Protein AF-A0A1F7IUE9-F1 (afdb_monomer)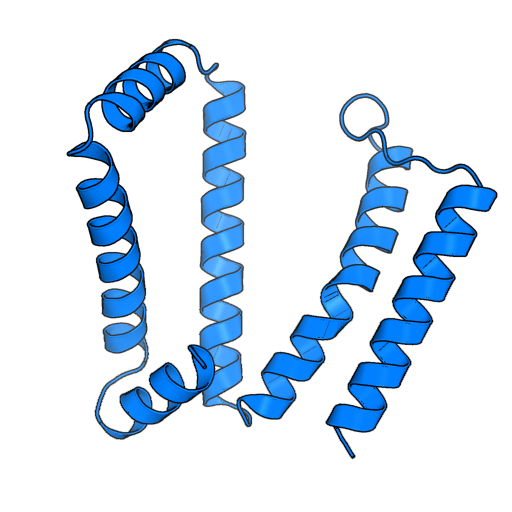

Mean predicted aligned error: 7.18 Å

Radius of gyration: 19.28 Å; Cα contacts (8 Å, |Δi|>4): 52; chains: 1; bounding box: 49×39×49 Å

Solvent-accessible surface area (backbone atoms only — not comparable to full-atom values): 7782 Å² total; per-residue (Å²): 109,69,60,54,54,52,53,62,48,50,77,83,46,58,67,70,57,56,53,45,51,52,55,49,49,54,49,50,53,56,54,57,49,48,73,41,67,71,50,35,54,52,50,56,52,47,67,75,67,58,49,73,68,55,51,51,54,51,51,52,50,50,52,54,50,50,52,52,51,52,52,52,58,51,45,40,74,78,43,55,50,67,61,51,51,50,59,57,67,52,48,64,57,56,49,51,56,48,40,53,50,44,23,70,78,37,52,90,83,35,80,59,73,78,49,67,71,56,44,50,52,53,51,53,53,49,52,53,48,52,52,53,44,53,62,72,71,106

Organism: NCBI:txid1802061

Sequence (138 aa):
MIGVLFKVSLTEENFWIILSYQMIGAGIGALLLLLFRKYRIAFIKQIKTISITTWGVMGINLILNTLANSAYAYAITLASVALVTVVGGVQPIFLLVGGVALSHLYPKFIKEDIRMSTLGIKSICIVLIIIGLYFIYI

Secondary structure (DSSP, 8-state):
-HHHHHHHHTTTS-HHHHHHHHHHHHHHHHHHHTTSHHHHHHHHHHHHH--HHHHHHHHHHHHHHHHHHHHHHHHHHHS-HHHHHHHHTTHHHHHHHHHHHHHHH-TTT------HHHHHHHHHHHHHHHHHHHHHH-

pLDDT: mean 85.16, std 7.01, range [54.22, 93.75]

Foldseek 3Di:
DVLVVLLVVVVPDDLVVSLVVVVVVVVVVVVVLCVDPVVVVVVVVCVVPDDPVNVVVVVVVVVVVSVVVSVLSVVSVVDPNLVSVLVVLLVLVVCLVVLVVCCVVPVVVRVDPPPPVVSVVSVVVSVVSNVVSVVSVD

Structure (mmCIF, N/CA/C/O backbone):
data_AF-A0A1F7IUE9-F1
#
_entry.id   AF-A0A1F7IUE9-F1
#
loop_
_atom_site.group_PDB
_atom_site.id
_atom_site.type_symbol
_atom_site.label_atom_id
_atom_site.label_alt_id
_atom_site.label_comp_id
_atom_site.label_asym_id
_atom_site.label_entity_id
_atom_site.label_seq_id
_atom_site.pdbx_PDB_ins_code
_atom_site.Cartn_x
_atom_site.Cartn_y
_atom_site.Cartn_z
_atom_site.occupancy
_atom_site.B_iso_or_equiv
_atom_site.auth_seq_id
_atom_site.auth_comp_id
_atom_site.auth_asym_id
_atom_site.auth_atom_id
_atom_site.pdbx_PDB_model_num
ATOM 1 N N . MET A 1 1 ? 6.329 8.287 -11.923 1.00 54.22 1 MET A N 1
ATOM 2 C CA . MET A 1 1 ? 7.159 9.395 -11.393 1.00 54.22 1 MET A CA 1
ATOM 3 C C . MET A 1 1 ? 8.023 8.955 -10.208 1.00 54.22 1 MET A C 1
ATOM 5 O O . MET A 1 1 ? 9.234 8.972 -10.360 1.00 54.22 1 MET A O 1
ATOM 9 N N . ILE A 1 2 ? 7.459 8.462 -9.093 1.00 66.56 2 ILE A N 1
ATOM 10 C CA . ILE A 1 2 ? 8.248 8.010 -7.918 1.00 66.56 2 ILE A CA 1
ATOM 11 C C . ILE A 1 2 ? 9.245 6.891 -8.267 1.00 66.56 2 ILE A C 1
ATOM 13 O O . ILE A 1 2 ? 10.411 6.988 -7.909 1.00 66.56 2 ILE A O 1
ATOM 17 N N . GLY A 1 3 ? 8.827 5.870 -9.026 1.00 64.81 3 GLY A N 1
ATOM 18 C CA . GLY A 1 3 ? 9.726 4.773 -9.418 1.00 64.81 3 GLY A CA 1
ATOM 19 C C . GLY A 1 3 ? 10.877 5.198 -10.339 1.00 64.81 3 GLY A C 1
ATOM 20 O O . GLY A 1 3 ? 11.944 4.599 -10.299 1.00 64.81 3 GLY A O 1
ATOM 21 N N . VAL A 1 4 ? 10.683 6.257 -11.133 1.00 72.44 4 VAL A N 1
ATOM 22 C CA . VAL A 1 4 ? 11.734 6.810 -12.004 1.00 72.44 4 VAL A CA 1
ATOM 23 C C . VAL A 1 4 ? 12.758 7.561 -11.162 1.00 72.44 4 VAL A C 1
ATOM 25 O O . VAL A 1 4 ? 13.947 7.310 -11.305 1.00 72.44 4 VAL A O 1
ATOM 28 N N . LEU A 1 5 ? 12.300 8.405 -10.232 1.00 74.25 5 LEU A N 1
ATOM 29 C CA . LEU A 1 5 ? 13.178 9.099 -9.286 1.00 74.25 5 LEU A CA 1
ATOM 30 C C . LEU A 1 5 ? 13.962 8.106 -8.420 1.00 74.25 5 LEU A C 1
ATOM 32 O O . LEU A 1 5 ? 15.169 8.244 -8.283 1.00 74.25 5 LEU A O 1
ATOM 36 N N . PHE A 1 6 ? 13.300 7.057 -7.926 1.00 70.56 6 PHE A N 1
ATOM 37 C CA . PHE A 1 6 ? 13.951 5.991 -7.165 1.00 70.56 6 PHE A CA 1
ATOM 38 C C . PHE A 1 6 ? 15.038 5.287 -7.986 1.00 70.56 6 PHE A C 1
ATOM 40 O O . PHE A 1 6 ? 16.146 5.086 -7.497 1.00 70.56 6 PHE A O 1
ATOM 47 N N . LYS A 1 7 ? 14.755 4.962 -9.256 1.00 70.81 7 LYS A N 1
ATOM 48 C CA . LYS A 1 7 ? 15.738 4.335 -10.148 1.00 70.81 7 LYS A CA 1
ATOM 49 C C . LYS A 1 7 ? 16.930 5.240 -10.461 1.00 70.81 7 LYS A C 1
ATOM 51 O O . LYS A 1 7 ? 18.044 4.742 -10.525 1.00 70.81 7 LYS A O 1
ATOM 56 N N . VAL A 1 8 ? 16.709 6.544 -10.611 1.00 75.31 8 VAL A N 1
ATOM 57 C CA . VAL A 1 8 ? 17.785 7.531 -10.804 1.00 75.31 8 VAL A CA 1
ATOM 58 C C . VAL A 1 8 ? 18.633 7.700 -9.537 1.00 75.31 8 VAL A C 1
ATOM 60 O O . VAL A 1 8 ? 19.837 7.904 -9.627 1.00 75.31 8 VAL A O 1
ATOM 63 N N . SER A 1 9 ? 18.052 7.573 -8.345 1.00 70.12 9 SER A N 1
ATOM 64 C CA . SER A 1 9 ? 18.831 7.617 -7.102 1.00 70.12 9 SER A CA 1
ATOM 65 C C . SER A 1 9 ? 19.697 6.365 -6.899 1.00 70.12 9 SER A C 1
ATOM 67 O O . SER A 1 9 ? 20.765 6.462 -6.306 1.00 70.12 9 SER A O 1
ATOM 69 N N . LEU A 1 10 ? 19.276 5.204 -7.418 1.00 70.12 10 LEU A N 1
ATOM 70 C CA . LEU A 1 10 ? 20.019 3.936 -7.306 1.00 70.12 10 LEU A CA 1
ATOM 71 C C . LEU A 1 10 ? 21.338 3.909 -8.083 1.00 70.12 10 LEU A C 1
ATOM 73 O O . LEU A 1 10 ? 22.166 3.042 -7.828 1.00 70.12 10 LEU A O 1
ATOM 77 N N . THR A 1 11 ? 21.530 4.817 -9.040 1.00 67.69 11 THR A N 1
ATOM 78 C CA . THR A 1 11 ? 22.800 4.937 -9.769 1.00 67.69 11 THR A CA 1
ATOM 79 C C . THR A 1 11 ? 23.935 5.490 -8.906 1.00 67.69 11 THR A C 1
ATOM 81 O O . THR A 1 11 ? 25.091 5.221 -9.207 1.00 67.69 11 THR A O 1
ATOM 84 N N . GLU A 1 12 ? 23.609 6.210 -7.830 1.00 67.25 12 GLU A N 1
ATOM 85 C CA . GLU A 1 12 ? 24.580 6.894 -6.963 1.00 67.25 12 GLU A CA 1
ATOM 86 C C . GLU A 1 12 ? 24.717 6.219 -5.585 1.00 67.25 12 GLU A C 1
ATOM 88 O O . GLU A 1 12 ? 25.773 6.283 -4.965 1.00 67.25 12 GLU A O 1
ATOM 93 N N . GLU A 1 13 ? 23.662 5.555 -5.095 1.00 74.00 13 GLU A N 1
ATOM 94 C CA . GLU A 1 13 ? 23.558 5.102 -3.701 1.00 74.00 13 GLU A CA 1
ATOM 95 C C . GLU A 1 13 ? 23.018 3.669 -3.557 1.00 74.00 13 GLU A C 1
ATOM 97 O O . GLU A 1 13 ? 22.324 3.127 -4.420 1.00 74.00 13 GLU A O 1
ATOM 102 N N . ASN A 1 14 ? 23.294 3.045 -2.406 1.00 82.06 14 ASN A N 1
ATOM 103 C CA . ASN A 1 14 ? 22.828 1.689 -2.103 1.00 82.06 14 ASN A CA 1
ATOM 104 C C . ASN A 1 14 ? 21.292 1.635 -1.946 1.00 82.06 14 ASN 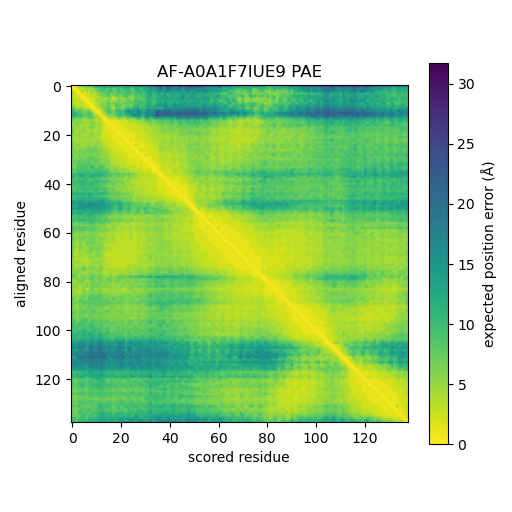A C 1
ATOM 106 O O . ASN A 1 14 ? 20.684 2.477 -1.283 1.00 82.06 14 ASN A O 1
ATOM 110 N N . PHE A 1 15 ? 20.667 0.579 -2.477 1.00 79.00 15 PHE A N 1
ATOM 111 C CA . PHE A 1 15 ? 19.225 0.322 -2.385 1.00 79.00 15 PHE A CA 1
ATOM 112 C C . PHE A 1 15 ? 18.639 0.506 -0.980 1.00 79.00 15 PHE A C 1
ATOM 114 O O . PHE A 1 15 ? 17.611 1.165 -0.817 1.00 79.00 15 PHE A O 1
ATOM 121 N N . TRP A 1 16 ? 19.298 -0.043 0.043 1.00 79.75 16 TRP A N 1
ATOM 122 C CA . TRP A 1 16 ? 18.804 0.021 1.420 1.00 79.75 16 TRP A CA 1
ATOM 123 C C . TRP A 1 16 ? 18.812 1.441 1.984 1.00 79.75 16 TRP A C 1
ATOM 125 O O . TRP A 1 16 ? 17.932 1.792 2.771 1.00 79.75 16 TRP A O 1
ATOM 135 N N . ILE A 1 17 ? 19.763 2.270 1.553 1.00 82.44 17 ILE A N 1
ATOM 136 C CA . ILE A 1 17 ? 19.883 3.667 1.976 1.00 82.44 17 ILE A CA 1
ATOM 137 C C . ILE A 1 17 ? 18.726 4.477 1.384 1.00 82.44 17 ILE A C 1
ATOM 139 O O . ILE A 1 17 ? 17.999 5.148 2.115 1.00 82.44 17 ILE A O 1
ATOM 143 N N . ILE A 1 18 ? 18.476 4.340 0.081 1.00 83.50 18 ILE A N 1
ATOM 144 C CA . ILE A 1 18 ? 17.398 5.064 -0.611 1.00 83.50 18 ILE A CA 1
ATOM 145 C C . ILE A 1 18 ? 16.024 4.623 -0.100 1.00 83.50 18 ILE A C 1
ATOM 147 O O . ILE A 1 18 ? 15.160 5.465 0.157 1.00 83.50 18 ILE A O 1
ATOM 151 N N . LEU A 1 19 ? 15.821 3.315 0.100 1.00 82.19 19 LEU A N 1
ATOM 152 C CA . LEU A 1 19 ? 14.587 2.788 0.683 1.00 82.19 19 LEU A CA 1
ATOM 153 C C . LEU A 1 19 ? 14.359 3.366 2.088 1.00 82.19 19 LEU A C 1
ATOM 155 O O . LEU A 1 19 ? 13.251 3.802 2.402 1.00 82.19 19 LEU A O 1
ATOM 159 N N . SER A 1 20 ? 15.413 3.447 2.904 1.00 85.56 20 SER A N 1
ATOM 160 C CA . SER A 1 20 ? 15.343 4.043 4.241 1.00 85.56 20 SER A CA 1
ATOM 161 C C . SER A 1 20 ? 14.972 5.524 4.184 1.00 85.56 20 SER A C 1
ATOM 163 O O . SER A 1 20 ? 14.060 5.947 4.895 1.00 85.56 20 SER A O 1
ATOM 165 N N . TYR A 1 21 ? 15.596 6.310 3.299 1.00 87.94 21 TYR A N 1
ATOM 166 C CA . TYR A 1 21 ? 15.242 7.719 3.105 1.00 87.94 21 TYR A CA 1
ATOM 167 C C . TYR A 1 21 ? 13.788 7.902 2.671 1.00 87.94 21 TYR A C 1
ATOM 169 O O . TYR 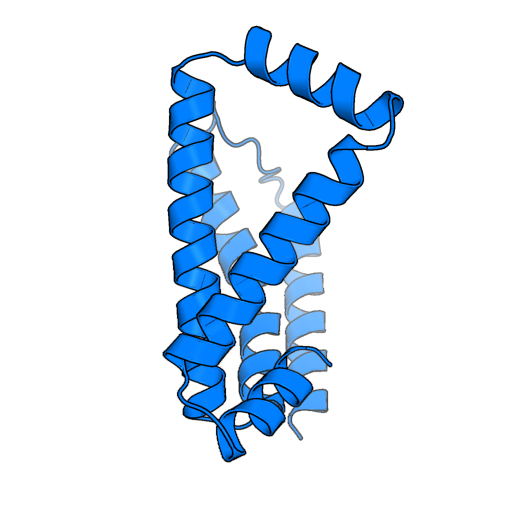A 1 21 ? 13.116 8.811 3.157 1.00 87.94 21 TYR A O 1
ATOM 177 N N . GLN A 1 22 ? 13.274 7.024 1.809 1.00 85.12 22 GLN A N 1
ATOM 178 C CA . GLN A 1 22 ? 11.874 7.062 1.395 1.00 85.12 22 GLN A CA 1
ATOM 179 C C . GLN A 1 22 ? 10.925 6.805 2.575 1.00 85.12 22 GLN A C 1
ATOM 181 O O . GLN A 1 22 ? 9.950 7.541 2.748 1.00 85.12 22 GLN A O 1
ATOM 186 N N . MET A 1 23 ? 11.218 5.804 3.413 1.00 85.31 23 MET A N 1
ATOM 187 C CA . MET A 1 23 ? 10.396 5.496 4.589 1.00 85.31 23 MET A CA 1
ATOM 188 C C . MET A 1 23 ? 10.467 6.604 5.647 1.00 85.31 23 MET A C 1
ATOM 190 O O . MET A 1 23 ? 9.436 7.006 6.191 1.00 85.31 23 MET A O 1
ATOM 194 N N . ILE A 1 24 ? 11.661 7.149 5.898 1.00 89.81 24 ILE A N 1
ATOM 195 C CA . ILE A 1 24 ? 11.863 8.278 6.813 1.00 89.81 24 ILE A CA 1
ATOM 196 C C . ILE A 1 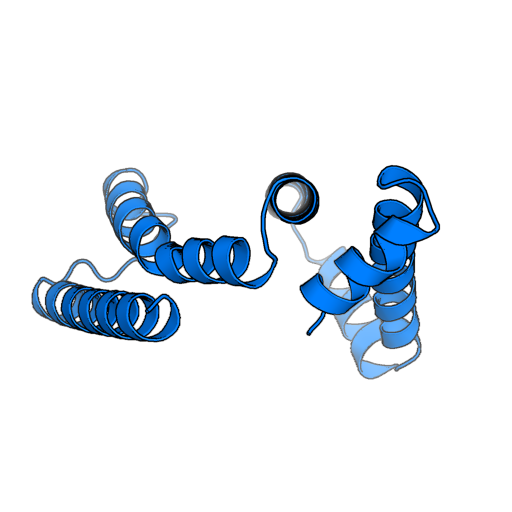24 ? 11.120 9.512 6.299 1.00 89.81 24 ILE A C 1
ATOM 198 O O . ILE A 1 24 ? 10.402 10.148 7.064 1.00 89.81 24 ILE A O 1
ATOM 202 N N . GLY A 1 25 ? 11.225 9.826 5.006 1.00 89.38 25 GLY A N 1
ATOM 203 C CA . GLY A 1 25 ? 10.516 10.945 4.387 1.00 89.38 25 GLY A CA 1
ATOM 204 C C . GLY A 1 25 ? 8.996 10.820 4.515 1.00 89.38 25 GLY A C 1
ATOM 205 O O . GLY A 1 25 ? 8.330 11.788 4.881 1.00 89.38 25 GLY A O 1
ATOM 206 N N . ALA A 1 26 ? 8.446 9.620 4.302 1.00 86.88 26 ALA A N 1
ATOM 207 C CA . ALA A 1 26 ? 7.027 9.347 4.532 1.00 86.88 26 ALA A CA 1
ATOM 208 C C . ALA A 1 26 ? 6.634 9.542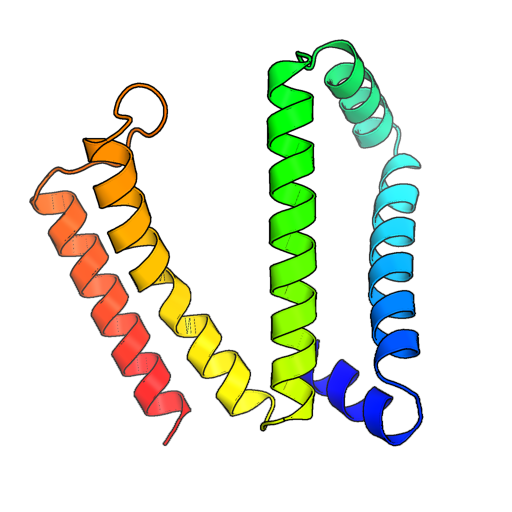 6.009 1.00 86.88 26 ALA A C 1
ATOM 210 O O . ALA A 1 26 ? 5.610 10.165 6.300 1.00 86.88 26 ALA A O 1
ATOM 211 N N . GLY A 1 27 ? 7.473 9.075 6.939 1.00 88.88 27 GLY A N 1
ATOM 212 C CA . GLY A 1 27 ? 7.289 9.276 8.377 1.00 88.88 27 GLY A CA 1
ATOM 213 C C . GLY A 1 27 ? 7.313 10.752 8.778 1.00 88.88 27 GLY A C 1
ATOM 214 O O . GLY A 1 27 ? 6.411 11.216 9.473 1.00 88.88 27 GLY A O 1
ATOM 215 N N . ILE A 1 28 ? 8.286 11.521 8.285 1.00 92.12 28 ILE A N 1
ATOM 216 C CA . ILE A 1 28 ? 8.375 12.971 8.507 1.00 92.12 28 ILE A CA 1
ATOM 217 C C . ILE A 1 28 ? 7.139 13.667 7.932 1.00 92.12 28 ILE A C 1
ATOM 219 O O . ILE A 1 28 ? 6.536 14.490 8.615 1.00 92.12 28 ILE A O 1
ATOM 223 N N . GLY A 1 29 ? 6.707 13.307 6.721 1.00 89.88 29 GLY A N 1
ATOM 224 C CA . GLY A 1 29 ? 5.480 13.833 6.121 1.00 89.88 29 GLY A CA 1
ATOM 225 C C . GLY A 1 29 ? 4.251 13.596 7.003 1.00 89.88 29 GLY A C 1
ATOM 226 O O . GLY A 1 29 ? 3.465 14.516 7.235 1.00 89.88 29 GLY A O 1
ATOM 227 N N . ALA A 1 30 ? 4.120 12.396 7.573 1.00 87.69 30 ALA A N 1
ATOM 228 C CA . ALA A 1 30 ? 3.054 12.086 8.522 1.00 87.69 30 ALA A CA 1
ATOM 229 C C . ALA A 1 30 ? 3.162 12.909 9.822 1.00 87.69 30 ALA A C 1
ATOM 231 O O . ALA A 1 30 ? 2.147 13.396 10.323 1.00 87.69 30 ALA A O 1
ATOM 232 N N . LEU A 1 31 ? 4.373 13.125 10.347 1.00 89.81 31 LEU A N 1
ATOM 233 C CA . LEU A 1 31 ? 4.599 13.970 11.526 1.00 89.81 31 LEU A CA 1
ATOM 234 C C . LEU A 1 31 ? 4.258 15.442 11.259 1.00 89.81 31 LEU A C 1
ATOM 236 O O . LEU A 1 31 ? 3.659 16.094 12.114 1.00 89.81 31 LEU A O 1
ATOM 240 N N . LEU A 1 32 ? 4.563 15.958 10.067 1.00 92.12 32 LEU A N 1
ATOM 241 C CA . LEU A 1 32 ? 4.200 17.319 9.668 1.00 92.12 32 LEU A CA 1
ATOM 242 C C . LEU A 1 32 ? 2.679 17.514 9.633 1.00 92.12 32 LEU A C 1
ATOM 244 O O . LEU A 1 32 ? 2.188 18.569 10.032 1.00 92.12 32 LEU A O 1
ATOM 248 N N . LEU A 1 33 ? 1.908 16.492 9.242 1.00 89.12 33 LEU A N 1
ATOM 249 C CA . LEU A 1 33 ? 0.444 16.561 9.301 1.00 89.12 33 LEU A CA 1
ATOM 250 C C . LEU A 1 33 ? -0.077 16.751 10.735 1.00 89.12 33 LEU A C 1
ATOM 252 O O . LEU A 1 33 ? -1.109 17.399 10.924 1.00 89.12 33 LEU A O 1
ATOM 256 N N . LEU A 1 34 ? 0.641 16.265 11.754 1.00 89.38 34 LEU A N 1
ATOM 257 C CA . LEU A 1 34 ? 0.269 16.443 13.163 1.00 89.38 34 LEU A CA 1
ATOM 258 C C . LEU A 1 34 ? 0.493 17.872 13.684 1.00 89.38 34 LEU A C 1
ATOM 260 O O . LEU A 1 34 ? -0.018 18.204 14.757 1.00 89.38 34 LEU A O 1
ATOM 264 N N . LEU A 1 35 ? 1.193 18.739 12.943 1.00 91.06 35 LEU A N 1
ATOM 265 C CA . LEU A 1 35 ? 1.302 20.163 13.281 1.00 91.06 35 LEU A CA 1
ATOM 266 C C . LEU A 1 35 ? -0.052 20.874 13.153 1.00 91.06 35 LEU A C 1
ATOM 268 O O . LEU A 1 35 ? -0.358 21.795 13.913 1.00 91.06 35 LEU A O 1
ATOM 272 N N . PHE A 1 36 ? -0.913 20.416 12.241 1.00 92.62 36 PHE A N 1
ATOM 273 C CA . PHE A 1 36 ? -2.245 20.979 12.082 1.00 92.62 36 PHE A CA 1
ATOM 274 C C . PHE A 1 36 ? -3.186 20.462 13.172 1.00 92.62 36 PHE A C 1
ATOM 276 O O . PHE A 1 36 ? -3.478 19.266 13.282 1.00 92.62 36 PHE A O 1
ATOM 283 N N . ARG A 1 37 ? -3.752 21.400 13.941 1.00 87.25 37 ARG A N 1
ATOM 284 C CA . ARG A 1 37 ? -4.655 21.124 15.072 1.00 87.25 37 ARG A CA 1
ATOM 285 C C . ARG A 1 37 ? -5.796 20.161 14.721 1.00 87.25 37 ARG A C 1
A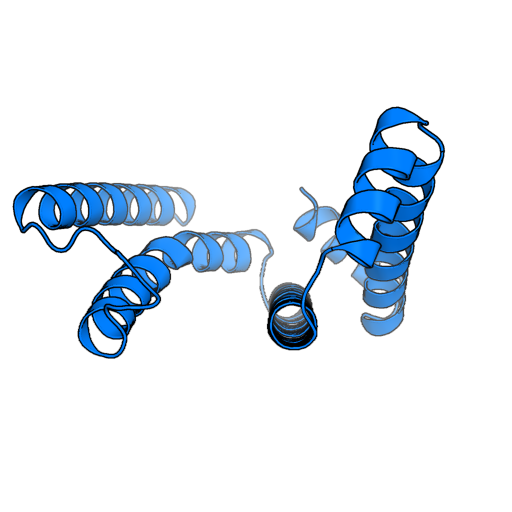TOM 287 O O . ARG A 1 37 ? -6.128 19.299 15.533 1.00 87.25 37 ARG A O 1
ATOM 294 N N . LYS A 1 38 ? -6.365 20.273 13.514 1.00 90.50 38 LYS A N 1
ATOM 295 C CA . LYS A 1 38 ? -7.440 19.396 13.018 1.00 90.50 38 LYS A CA 1
ATOM 296 C C . LYS A 1 38 ? -7.017 17.922 12.996 1.00 90.50 38 LYS A C 1
ATOM 298 O O . LYS A 1 38 ? -7.724 17.083 13.552 1.00 90.50 38 LYS A O 1
ATOM 303 N N . TYR A 1 39 ? -5.865 17.614 12.399 1.00 87.88 39 TYR A N 1
ATOM 304 C CA . TYR A 1 39 ? -5.367 16.240 12.283 1.00 87.88 39 TYR A CA 1
ATOM 305 C C . TYR A 1 39 ? -4.855 15.706 13.622 1.00 87.88 39 TYR A C 1
ATOM 307 O O . TYR A 1 39 ? -5.145 14.565 13.969 1.00 87.88 39 TYR A O 1
ATOM 315 N N . ARG A 1 40 ? -4.203 16.547 14.436 1.00 89.88 40 ARG A N 1
ATOM 316 C CA . ARG A 1 40 ? -3.733 16.162 15.776 1.00 89.88 40 ARG A CA 1
ATOM 317 C C . ARG A 1 40 ? -4.863 15.698 16.696 1.00 89.88 40 ARG A C 1
ATOM 319 O O . ARG A 1 40 ? -4.735 14.671 17.357 1.00 89.88 40 ARG A O 1
ATOM 326 N N . ILE A 1 41 ? -5.968 16.447 16.755 1.00 90.44 41 ILE A N 1
ATOM 327 C CA . ILE A 1 41 ? -7.109 16.101 17.618 1.00 90.44 41 ILE A CA 1
ATOM 328 C C . ILE A 1 41 ? -7.782 14.817 17.124 1.00 90.44 41 ILE A C 1
ATOM 330 O O . ILE A 1 41 ? -8.090 13.943 17.934 1.00 90.44 41 ILE A O 1
ATOM 334 N N . ALA A 1 42 ? -7.975 14.682 15.807 1.00 88.69 42 ALA A N 1
ATOM 335 C CA . ALA A 1 42 ? -8.539 13.476 15.208 1.00 88.69 42 ALA A CA 1
ATOM 336 C C . ALA A 1 42 ? -7.685 12.234 15.516 1.00 88.69 42 ALA A C 1
ATOM 338 O O . ALA A 1 42 ? -8.222 11.218 15.953 1.00 88.69 42 ALA A O 1
ATOM 339 N N . PHE A 1 43 ? -6.363 12.356 15.385 1.00 88.19 43 PHE A N 1
ATOM 340 C CA . PHE A 1 43 ? -5.404 11.291 15.666 1.00 88.19 43 PHE A CA 1
ATOM 341 C C . PHE A 1 43 ? -5.428 10.847 17.133 1.00 88.19 43 PHE A C 1
ATOM 343 O O . PHE A 1 43 ? -5.599 9.663 17.417 1.00 88.19 43 PHE A O 1
ATOM 350 N N . ILE A 1 44 ? -5.344 11.790 18.083 1.00 89.75 44 ILE A N 1
ATOM 351 C CA . ILE A 1 44 ? -5.395 11.471 19.521 1.00 89.75 44 ILE A CA 1
ATOM 352 C C . ILE A 1 44 ? -6.737 10.826 19.886 1.00 89.75 44 ILE A C 1
ATOM 354 O O . ILE A 1 44 ? -6.774 9.884 20.679 1.00 89.75 44 ILE A O 1
ATOM 358 N N . LYS A 1 45 ? -7.844 11.312 19.308 1.00 90.81 45 LYS A N 1
ATOM 359 C CA . LYS A 1 45 ? -9.170 10.730 19.532 1.00 90.81 45 LYS A CA 1
ATOM 360 C C . LYS A 1 45 ? -9.225 9.284 19.034 1.00 90.81 45 LYS A C 1
ATOM 362 O O . LYS A 1 45 ? -9.682 8.428 19.787 1.00 90.81 45 LYS A O 1
ATOM 367 N N . GLN A 1 46 ? -8.731 9.012 17.824 1.00 86.50 46 GLN A N 1
ATOM 368 C CA . GLN A 1 46 ? -8.687 7.664 17.245 1.00 86.50 46 GLN A CA 1
ATOM 369 C C . GLN A 1 46 ? -7.802 6.712 18.049 1.00 86.50 46 GLN A C 1
ATOM 371 O O . GLN A 1 46 ? -8.267 5.637 18.408 1.00 86.50 46 GLN A O 1
ATOM 376 N N . ILE A 1 47 ? -6.587 7.116 18.430 1.00 86.56 47 ILE A N 1
ATOM 377 C CA . ILE A 1 47 ? -5.701 6.265 19.243 1.00 86.56 47 ILE A CA 1
ATOM 378 C C . ILE A 1 47 ? -6.369 5.839 20.552 1.00 86.56 47 ILE A C 1
ATOM 380 O O . ILE A 1 47 ? -6.243 4.686 20.950 1.00 86.56 47 ILE A O 1
ATOM 384 N N . LYS A 1 48 ? -7.106 6.746 21.204 1.00 85.94 48 LYS A N 1
ATOM 385 C CA . LYS A 1 48 ? -7.799 6.452 22.468 1.00 85.94 48 LYS A CA 1
ATOM 386 C C . LYS A 1 48 ? -9.058 5.594 22.314 1.00 85.94 48 LYS A C 1
ATOM 388 O O . LYS A 1 48 ? -9.529 5.060 23.309 1.00 85.94 48 LYS A O 1
ATOM 393 N N . THR A 1 49 ? -9.631 5.503 21.113 1.00 89.75 49 THR A N 1
ATOM 394 C CA . THR A 1 49 ? -10.885 4.763 20.857 1.00 89.75 49 THR A CA 1
ATOM 395 C C . THR A 1 49 ? -10.684 3.442 20.121 1.00 89.75 49 THR A C 1
ATOM 397 O O . THR A 1 49 ? -11.618 2.647 20.039 1.00 89.75 49 THR A O 1
ATOM 400 N N . ILE A 1 50 ? -9.490 3.183 19.590 1.00 87.81 50 ILE A N 1
ATOM 401 C CA . ILE A 1 50 ? -9.182 1.951 18.864 1.00 87.81 50 ILE A CA 1
ATOM 402 C C . ILE A 1 50 ? -9.062 0.769 19.836 1.00 87.81 50 ILE A C 1
ATOM 404 O O . ILE A 1 50 ? -8.368 0.833 20.849 1.00 87.81 50 ILE A O 1
ATOM 408 N N . SER A 1 51 ? -9.722 -0.341 19.494 1.00 89.06 51 SER A N 1
ATOM 409 C CA . SER A 1 51 ? -9.616 -1.607 20.228 1.00 89.06 51 SER A CA 1
ATOM 410 C C . SER A 1 51 ? -8.264 -2.294 19.993 1.00 89.06 51 SER A C 1
ATOM 412 O O . SER A 1 51 ? -7.650 -2.121 18.938 1.00 89.06 51 SER A O 1
ATOM 414 N N . ILE A 1 52 ? -7.819 -3.141 20.929 1.00 87.44 52 ILE A N 1
ATOM 415 C CA . ILE A 1 52 ? -6.569 -3.907 20.774 1.00 87.44 52 ILE A CA 1
ATOM 416 C C . ILE A 1 52 ? -6.574 -4.790 19.514 1.00 87.44 52 ILE A C 1
ATOM 418 O O . ILE A 1 52 ? -5.563 -4.906 18.825 1.00 87.44 52 ILE A O 1
ATOM 422 N N . THR A 1 53 ? -7.734 -5.348 19.156 1.00 87.56 53 THR A N 1
ATOM 423 C CA . THR A 1 53 ? -7.913 -6.150 17.940 1.00 87.56 53 THR A CA 1
ATOM 424 C C . THR A 1 53 ? -7.707 -5.306 16.684 1.00 87.56 53 THR A C 1
ATOM 426 O O . THR A 1 53 ? -7.008 -5.724 15.765 1.00 87.56 53 THR A O 1
ATOM 429 N N . THR A 1 54 ? -8.262 -4.092 16.652 1.00 88.00 54 THR A N 1
ATOM 430 C CA . THR A 1 54 ? -8.067 -3.151 15.540 1.00 88.00 54 THR A CA 1
ATOM 431 C C . THR A 1 54 ? -6.602 -2.723 15.426 1.00 88.00 54 THR A C 1
ATOM 433 O O . THR A 1 54 ? -6.075 -2.672 14.318 1.00 88.00 54 THR A O 1
ATOM 436 N N . TRP A 1 55 ? -5.920 -2.500 16.555 1.00 88.25 55 TRP A N 1
ATOM 437 C CA . TRP A 1 55 ? -4.476 -2.243 16.591 1.00 88.25 55 TRP A CA 1
ATOM 438 C C . TRP A 1 55 ? -3.666 -3.387 15.965 1.00 88.25 55 TRP A C 1
ATOM 440 O O . TRP A 1 55 ? -2.784 -3.133 15.145 1.00 88.25 55 TRP A O 1
ATOM 450 N N . GLY A 1 56 ? -3.999 -4.641 16.289 1.00 91.12 56 GLY A N 1
ATOM 451 C CA . GLY A 1 56 ? -3.355 -5.820 15.701 1.00 91.12 56 GLY A CA 1
ATOM 452 C C . GLY A 1 56 ? -3.536 -5.900 14.182 1.00 91.12 56 GLY A C 1
ATOM 453 O O . GLY A 1 56 ? -2.565 -6.091 13.451 1.00 91.12 56 GLY A O 1
ATOM 454 N N . VAL A 1 57 ? -4.760 -5.672 13.690 1.00 89.75 57 VAL A N 1
ATOM 455 C CA . VAL A 1 57 ? -5.052 -5.652 12.244 1.00 89.75 57 VAL A CA 1
ATOM 456 C C . VAL A 1 57 ? -4.285 -4.533 11.535 1.00 89.75 57 VAL A C 1
ATOM 458 O O . VAL A 1 57 ? -3.723 -4.762 10.464 1.00 89.75 57 VAL A O 1
ATOM 461 N N . MET A 1 58 ? -4.208 -3.341 12.134 1.00 89.94 58 MET A N 1
ATOM 462 C CA . MET A 1 58 ? -3.417 -2.231 11.593 1.00 89.94 58 MET A CA 1
ATOM 463 C C . MET A 1 58 ? -1.923 -2.563 11.536 1.00 89.94 58 MET A C 1
ATOM 465 O O . MET A 1 58 ? -1.277 -2.265 10.535 1.00 89.94 58 MET A O 1
ATOM 469 N N . GLY A 1 59 ? -1.380 -3.216 12.568 1.00 92.12 59 GLY A N 1
ATOM 470 C CA . GLY A 1 59 ? 0.014 -3.660 12.591 1.00 92.12 59 GLY A CA 1
ATOM 471 C C . GLY A 1 59 ? 0.326 -4.657 11.473 1.00 92.12 59 GLY A C 1
ATOM 472 O O . GLY A 1 59 ? 1.285 -4.468 10.727 1.00 92.12 59 GLY A O 1
ATOM 473 N N . ILE A 1 60 ? -0.527 -5.671 11.291 1.00 93.69 60 ILE A N 1
ATOM 474 C CA . ILE A 1 60 ? -0.391 -6.641 10.193 1.00 93.69 60 ILE A CA 1
ATOM 475 C C . ILE A 1 60 ? -0.470 -5.930 8.839 1.00 93.69 60 ILE A C 1
ATOM 477 O O . ILE A 1 60 ? 0.353 -6.184 7.960 1.00 93.69 60 ILE A O 1
ATOM 481 N N . ASN A 1 61 ? -1.425 -5.011 8.672 1.00 92.06 61 ASN A N 1
ATOM 482 C CA . ASN A 1 61 ? -1.563 -4.241 7.442 1.00 92.06 61 ASN A CA 1
ATOM 483 C C . ASN A 1 61 ? -0.303 -3.420 7.138 1.00 92.06 61 ASN A C 1
ATOM 485 O O . ASN A 1 61 ? 0.163 -3.435 6.002 1.00 92.06 61 ASN A O 1
ATOM 489 N N . LEU A 1 62 ? 0.283 -2.771 8.147 1.00 91.44 62 LEU A N 1
ATOM 490 C CA . LEU A 1 62 ? 1.516 -2.003 7.999 1.00 91.44 62 LEU A CA 1
ATOM 491 C C . LEU A 1 62 ? 2.697 -2.886 7.579 1.00 91.44 62 LEU A C 1
ATOM 493 O O . LEU A 1 62 ? 3.461 -2.494 6.696 1.00 91.44 62 LEU A O 1
ATOM 497 N N . ILE A 1 63 ? 2.831 -4.078 8.170 1.00 93.75 63 ILE A N 1
ATOM 498 C CA . ILE A 1 63 ? 3.884 -5.040 7.812 1.00 93.75 63 ILE A CA 1
ATOM 499 C C . ILE A 1 63 ? 3.709 -5.497 6.361 1.00 93.75 63 ILE A C 1
ATOM 501 O O . ILE A 1 63 ? 4.651 -5.409 5.577 1.00 93.75 63 ILE A O 1
ATOM 505 N N . LEU A 1 64 ? 2.502 -5.924 5.977 1.00 93.44 64 LEU A N 1
ATOM 506 C CA . LEU A 1 64 ? 2.209 -6.361 4.609 1.00 93.44 64 LEU A CA 1
ATOM 507 C C . LEU A 1 64 ? 2.434 -5.240 3.590 1.00 93.44 64 LEU A C 1
ATOM 509 O O . LEU A 1 64 ? 3.011 -5.477 2.532 1.00 93.44 64 LEU A O 1
ATOM 513 N N . ASN A 1 65 ? 2.015 -4.016 3.914 1.00 91.00 65 ASN A N 1
ATOM 514 C CA . ASN A 1 65 ? 2.196 -2.858 3.046 1.00 91.00 65 ASN A CA 1
ATOM 515 C C . ASN A 1 65 ? 3.679 -2.499 2.885 1.00 91.00 65 ASN A C 1
ATOM 517 O O . ASN A 1 65 ? 4.140 -2.247 1.773 1.00 91.00 65 ASN A O 1
ATOM 521 N N . THR A 1 66 ? 4.441 -2.538 3.980 1.00 90.44 66 THR A N 1
ATOM 522 C CA . THR A 1 66 ? 5.891 -2.321 3.958 1.00 90.44 66 THR A CA 1
ATOM 523 C C . THR A 1 66 ? 6.584 -3.373 3.102 1.00 90.44 66 THR A C 1
ATOM 525 O O . THR A 1 66 ? 7.326 -3.013 2.194 1.00 90.44 66 THR A O 1
ATOM 528 N N . LEU A 1 67 ? 6.280 -4.657 3.313 1.00 93.00 67 LEU A N 1
ATOM 529 C CA . LEU A 1 67 ? 6.835 -5.753 2.516 1.00 93.00 67 LEU A CA 1
ATOM 530 C C . LEU A 1 67 ? 6.497 -5.610 1.029 1.00 93.00 67 LEU A C 1
ATOM 532 O O . LEU A 1 67 ? 7.379 -5.770 0.188 1.00 93.00 67 LEU A O 1
ATOM 536 N N . ALA A 1 68 ? 5.250 -5.265 0.698 1.00 90.69 68 ALA A N 1
ATOM 537 C CA . ALA A 1 68 ? 4.829 -5.045 -0.682 1.00 90.69 68 ALA A CA 1
ATOM 538 C C . ALA A 1 68 ? 5.588 -3.877 -1.335 1.00 90.69 68 ALA A C 1
ATOM 540 O O . ALA A 1 68 ? 6.063 -4.009 -2.463 1.00 90.69 68 ALA A O 1
ATOM 541 N N . ASN A 1 69 ? 5.760 -2.759 -0.622 1.00 88.62 69 ASN A N 1
ATOM 542 C CA . ASN A 1 69 ? 6.531 -1.616 -1.115 1.00 88.62 69 ASN A CA 1
ATOM 543 C C . ASN A 1 69 ? 8.016 -1.950 -1.287 1.00 88.62 69 ASN A C 1
ATOM 545 O O . ASN A 1 69 ? 8.606 -1.581 -2.301 1.00 88.62 69 ASN A O 1
ATOM 549 N N . SER A 1 70 ? 8.619 -2.679 -0.345 1.00 88.56 70 SER A N 1
ATOM 550 C CA . SER A 1 70 ? 10.006 -3.136 -0.464 1.00 88.56 70 SER A CA 1
ATOM 551 C C . SER A 1 70 ? 10.186 -4.088 -1.648 1.00 88.56 70 SER A C 1
ATOM 553 O O . SER A 1 70 ? 11.135 -3.928 -2.413 1.00 88.56 70 SER A O 1
ATOM 555 N N . ALA A 1 71 ? 9.257 -5.027 -1.854 1.00 90.50 71 ALA A N 1
ATOM 556 C CA . ALA A 1 71 ? 9.269 -5.933 -3.001 1.00 90.50 71 ALA A CA 1
ATOM 557 C C . ALA A 1 71 ? 9.111 -5.179 -4.331 1.00 90.50 71 ALA A C 1
ATOM 559 O O . ALA A 1 71 ? 9.812 -5.473 -5.296 1.00 90.50 71 ALA A O 1
ATOM 560 N N . TYR A 1 72 ? 8.241 -4.167 -4.376 1.00 88.50 72 TYR A N 1
ATOM 561 C CA . TYR A 1 72 ? 8.079 -3.301 -5.543 1.00 88.50 72 TYR A CA 1
ATOM 562 C C . TYR A 1 72 ? 9.351 -2.496 -5.847 1.00 88.50 72 TYR A C 1
ATOM 564 O O . TYR A 1 72 ? 9.812 -2.465 -6.988 1.00 88.50 72 TYR A O 1
ATOM 572 N N . ALA A 1 73 ? 9.953 -1.882 -4.825 1.00 85.81 73 ALA A N 1
ATOM 573 C CA . ALA A 1 73 ? 11.212 -1.157 -4.959 1.00 85.81 73 ALA A CA 1
ATOM 574 C C . ALA A 1 73 ? 12.340 -2.080 -5.445 1.00 85.81 73 ALA A C 1
ATOM 576 O O . ALA A 1 73 ? 13.131 -1.689 -6.301 1.00 85.81 73 ALA A O 1
ATOM 577 N N . TYR A 1 74 ? 12.381 -3.319 -4.950 1.00 87.06 74 TYR A N 1
ATOM 578 C CA . TYR A 1 74 ? 13.323 -4.334 -5.407 1.00 87.06 74 TYR A CA 1
ATOM 579 C C . TYR A 1 74 ? 13.065 -4.751 -6.865 1.00 87.06 74 TYR A C 1
ATOM 581 O O . TYR A 1 74 ? 13.993 -4.834 -7.658 1.00 87.06 74 TYR A O 1
ATOM 589 N N . ALA A 1 75 ? 11.809 -4.922 -7.284 1.00 88.25 75 ALA A N 1
ATOM 590 C CA . ALA A 1 75 ? 11.487 -5.224 -8.680 1.00 88.25 75 ALA A CA 1
ATOM 591 C C . ALA A 1 75 ? 11.960 -4.120 -9.649 1.00 88.25 75 ALA A C 1
ATOM 593 O O . ALA A 1 75 ? 12.405 -4.419 -10.759 1.00 88.25 75 ALA A O 1
ATOM 594 N N . ILE A 1 76 ? 11.926 -2.850 -9.224 1.00 87.19 76 ILE A N 1
ATOM 595 C CA . ILE A 1 76 ? 12.452 -1.712 -10.001 1.00 87.19 76 ILE A CA 1
ATOM 596 C C . ILE A 1 76 ? 13.972 -1.797 -10.212 1.00 87.19 76 ILE A C 1
ATOM 598 O O . ILE A 1 76 ? 14.470 -1.291 -11.223 1.00 87.19 76 ILE A O 1
ATOM 602 N N . THR A 1 77 ? 14.718 -2.422 -9.296 1.00 83.50 77 THR A N 1
ATOM 603 C CA . THR A 1 77 ? 16.168 -2.602 -9.474 1.00 83.50 77 THR A CA 1
ATOM 604 C C . THR A 1 77 ? 16.471 -3.670 -10.524 1.00 83.50 77 THR A C 1
ATOM 606 O O . THR A 1 77 ? 17.423 -3.522 -11.286 1.00 83.50 77 THR A O 1
ATOM 609 N N . LEU A 1 78 ? 15.621 -4.698 -10.621 1.00 85.56 78 LEU A N 1
ATOM 610 C CA . LEU A 1 78 ? 15.778 -5.819 -11.549 1.00 85.56 78 LEU A CA 1
ATOM 611 C C . LEU A 1 78 ? 15.293 -5.516 -12.974 1.00 85.56 78 LEU A C 1
ATOM 613 O O . LEU A 1 78 ? 15.844 -6.046 -13.935 1.00 85.56 78 LEU A O 1
ATOM 617 N N . ALA A 1 79 ? 14.258 -4.687 -13.129 1.00 86.19 79 ALA A N 1
ATOM 618 C CA . ALA A 1 79 ? 13.600 -4.445 -14.413 1.00 86.19 79 ALA A CA 1
ATOM 619 C C . ALA A 1 79 ? 13.409 -2.948 -14.715 1.00 86.19 79 ALA A C 1
ATOM 621 O O . ALA A 1 79 ? 13.779 -2.059 -13.945 1.00 86.19 79 ALA A O 1
ATOM 622 N N . SER A 1 80 ? 12.861 -2.619 -15.888 1.00 85.62 80 SER A N 1
ATOM 623 C CA . SER A 1 80 ? 12.509 -1.231 -16.204 1.00 85.62 80 SER A CA 1
ATOM 624 C C . SER A 1 80 ? 11.324 -0.768 -15.350 1.00 85.62 80 SER A C 1
ATOM 626 O O . SER A 1 80 ? 10.394 -1.527 -15.081 1.00 85.62 80 SER A O 1
ATOM 628 N N . VAL A 1 81 ? 11.333 0.506 -14.940 1.00 84.81 81 VAL A N 1
ATOM 629 C CA . VAL A 1 81 ? 10.243 1.086 -14.132 1.00 84.81 81 VAL A CA 1
ATOM 630 C C . VAL A 1 81 ? 8.903 0.946 -14.851 1.00 84.81 81 VAL A C 1
ATOM 632 O O . VAL A 1 81 ? 7.896 0.659 -14.210 1.00 84.81 81 VAL A O 1
ATOM 635 N N . ALA A 1 82 ? 8.893 1.120 -16.176 1.00 83.94 82 ALA A N 1
ATOM 636 C CA . ALA A 1 82 ? 7.697 0.973 -16.995 1.00 83.94 82 ALA A CA 1
ATOM 637 C C . ALA A 1 82 ? 7.109 -0.441 -16.879 1.00 83.94 82 ALA A C 1
ATOM 639 O O . ALA A 1 82 ? 5.932 -0.584 -16.562 1.00 83.94 82 ALA A O 1
ATOM 640 N N . LEU A 1 83 ? 7.940 -1.477 -17.023 1.00 84.44 83 LEU A N 1
ATOM 641 C CA . LEU A 1 83 ? 7.492 -2.868 -16.969 1.00 84.44 83 LEU A CA 1
ATOM 642 C C . LEU A 1 83 ? 6.963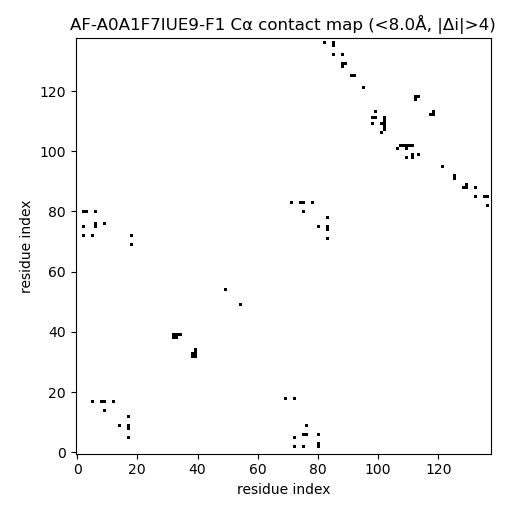 -3.247 -15.579 1.00 84.44 83 LEU A C 1
ATOM 644 O O . LEU A 1 83 ? 5.891 -3.836 -15.467 1.00 84.44 83 LEU A O 1
ATOM 648 N N . VAL A 1 84 ? 7.651 -2.833 -14.511 1.00 87.88 84 VAL A N 1
ATOM 649 C CA . VAL A 1 84 ? 7.187 -3.073 -13.131 1.00 87.88 84 VAL A CA 1
ATOM 650 C C . VAL A 1 84 ? 5.869 -2.340 -12.849 1.00 87.88 84 VAL A C 1
ATOM 652 O O . VAL A 1 84 ? 4.981 -2.879 -12.188 1.00 87.88 84 VAL A O 1
ATOM 655 N N . THR A 1 85 ? 5.702 -1.130 -13.390 1.00 85.81 85 THR A N 1
ATOM 656 C CA . THR A 1 85 ? 4.461 -0.352 -13.241 1.00 85.81 85 THR A CA 1
ATOM 657 C C . THR A 1 85 ? 3.289 -1.022 -13.965 1.00 85.81 85 THR A C 1
ATOM 659 O O . THR A 1 85 ? 2.193 -1.082 -13.410 1.00 85.81 85 THR A O 1
ATOM 662 N N . VAL A 1 86 ? 3.515 -1.579 -15.162 1.00 86.81 86 VAL A N 1
ATOM 663 C CA . VAL A 1 86 ? 2.495 -2.329 -15.918 1.00 86.81 86 VAL A CA 1
ATOM 664 C C . VAL A 1 86 ? 2.011 -3.549 -15.129 1.00 86.81 86 VAL A C 1
ATOM 666 O O . VAL A 1 86 ? 0.805 -3.765 -15.025 1.00 86.81 86 VAL A O 1
ATOM 669 N N . VAL A 1 87 ? 2.921 -4.292 -14.489 1.00 86.94 87 VAL A N 1
ATOM 670 C CA . VAL A 1 87 ? 2.562 -5.422 -13.609 1.00 86.94 87 VAL A CA 1
ATOM 671 C C . VAL A 1 87 ? 1.701 -4.963 -12.426 1.00 86.94 87 VAL A C 1
ATOM 673 O O . VAL A 1 87 ? 0.737 -5.635 -12.059 1.00 86.94 87 VAL A O 1
ATOM 676 N N . GLY A 1 88 ? 1.986 -3.788 -11.858 1.00 84.81 88 GLY A N 1
ATOM 677 C CA . GLY A 1 88 ? 1.145 -3.178 -10.823 1.00 84.81 88 GLY A CA 1
ATOM 678 C C . GLY A 1 88 ? -0.299 -2.932 -11.280 1.00 84.81 88 GLY A C 1
ATOM 679 O O . GLY A 1 88 ? -1.227 -3.076 -10.487 1.00 84.81 88 GLY A O 1
ATOM 680 N N . GLY A 1 89 ? -0.516 -2.657 -12.567 1.00 84.50 89 GLY A N 1
ATOM 681 C CA . GLY A 1 89 ? -1.850 -2.487 -13.149 1.00 84.50 89 GLY A CA 1
ATOM 682 C C . GLY A 1 89 ? -2.720 -3.751 -13.134 1.00 84.50 89 GLY A C 1
ATOM 683 O O . GLY A 1 89 ? -3.933 -3.659 -13.301 1.00 84.50 89 GLY A O 1
ATOM 684 N N . VAL A 1 90 ? -2.132 -4.922 -12.875 1.00 88.00 90 VAL A N 1
ATOM 685 C CA . VAL A 1 90 ? -2.830 -6.216 -12.786 1.00 88.00 90 VAL A CA 1
ATOM 686 C C . VAL A 1 90 ? -3.437 -6.448 -11.386 1.00 88.00 90 VAL A C 1
ATOM 688 O O . VAL A 1 90 ? -4.259 -7.347 -11.200 1.00 88.00 90 VAL A O 1
ATOM 691 N N . GLN A 1 91 ? -3.114 -5.603 -10.394 1.00 88.88 91 GLN A N 1
ATOM 692 C CA . GLN A 1 91 ? -3.659 -5.658 -9.023 1.00 88.88 91 GLN A CA 1
ATOM 693 C C . GLN A 1 91 ? -5.192 -5.807 -8.920 1.00 88.88 91 GLN A C 1
ATOM 695 O O . GLN A 1 91 ? -5.637 -6.575 -8.063 1.00 88.88 91 GLN A O 1
ATOM 700 N N . PRO A 1 92 ? -6.023 -5.154 -9.760 1.00 89.75 92 PRO A N 1
ATOM 701 C CA . PRO A 1 92 ? -7.477 -5.304 -9.705 1.00 89.75 92 PRO A CA 1
ATOM 702 C C . PRO A 1 92 ? -7.964 -6.751 -9.854 1.00 89.75 92 PRO A C 1
ATOM 704 O O . PRO A 1 92 ? -8.978 -7.107 -9.256 1.00 89.75 92 PRO A O 1
ATOM 707 N N . ILE A 1 93 ? -7.233 -7.604 -10.586 1.00 89.75 93 ILE A N 1
ATOM 708 C CA . ILE A 1 93 ? -7.551 -9.037 -10.704 1.00 89.75 93 ILE A CA 1
ATOM 709 C C . ILE A 1 93 ? -7.427 -9.713 -9.340 1.00 89.75 93 ILE A C 1
ATOM 711 O O . ILE A 1 93 ? -8.343 -10.404 -8.901 1.00 89.75 93 ILE A O 1
ATOM 715 N N . PHE A 1 94 ? -6.308 -9.484 -8.649 1.00 89.56 94 PHE A N 1
ATOM 716 C CA . PHE A 1 94 ? -6.056 -10.057 -7.327 1.00 89.56 94 PHE A CA 1
ATOM 717 C C . PHE A 1 94 ? -7.054 -9.544 -6.288 1.00 89.56 94 PHE A C 1
ATOM 719 O O . PHE A 1 94 ? -7.485 -10.313 -5.433 1.00 89.56 94 PHE A O 1
ATOM 726 N N . LEU A 1 95 ? -7.466 -8.277 -6.390 1.00 89.56 95 LEU A N 1
ATOM 727 C CA . LEU A 1 95 ? -8.519 -7.718 -5.543 1.00 89.56 95 LEU A CA 1
ATOM 728 C C . LEU A 1 95 ? -9.872 -8.384 -5.799 1.00 89.56 95 LEU A C 1
ATOM 730 O O . LEU A 1 95 ? -10.553 -8.725 -4.839 1.00 89.56 95 LEU A O 1
ATOM 734 N N . LEU A 1 96 ? -10.251 -8.618 -7.059 1.00 89.12 96 LEU A N 1
ATOM 735 C CA . LEU A 1 96 ? -11.517 -9.279 -7.382 1.00 89.12 96 LEU A CA 1
ATOM 736 C C . LEU A 1 96 ? -11.517 -10.747 -6.943 1.00 89.12 96 LEU A C 1
ATOM 738 O O . LEU A 1 96 ? -12.439 -11.181 -6.257 1.00 89.12 96 LEU A O 1
ATOM 742 N N . VAL A 1 97 ? -10.475 -11.505 -7.289 1.00 89.38 97 VAL A N 1
ATOM 743 C CA . VAL A 1 97 ? -10.359 -12.922 -6.910 1.00 89.38 97 VAL A CA 1
ATOM 744 C C . VAL A 1 97 ? -10.276 -13.063 -5.390 1.00 89.38 97 VAL A C 1
ATOM 746 O O . VAL A 1 97 ? -11.019 -13.847 -4.802 1.00 89.38 97 VAL A O 1
ATOM 749 N N . GLY A 1 98 ? -9.418 -12.270 -4.745 1.00 88.00 98 GLY A N 1
ATOM 750 C CA . GLY A 1 98 ? -9.246 -12.273 -3.296 1.00 88.00 98 GLY A CA 1
ATOM 751 C C . GLY A 1 98 ? -10.502 -11.821 -2.556 1.00 88.00 98 GLY A C 1
ATOM 752 O O . GLY A 1 98 ? -10.902 -12.477 -1.601 1.00 88.00 98 GLY A O 1
ATOM 753 N N . GLY A 1 99 ? -11.159 -10.753 -3.012 1.00 87.56 99 GLY A N 1
ATOM 754 C CA . GLY A 1 99 ? -12.384 -10.215 -2.414 1.00 87.56 99 GLY A CA 1
ATOM 755 C C . GLY A 1 99 ? -13.572 -11.173 -2.513 1.00 87.56 99 GLY A C 1
ATOM 756 O O . GLY A 1 99 ? -14.286 -11.377 -1.527 1.00 87.56 99 GLY A O 1
ATOM 757 N N . VAL A 1 100 ? -13.737 -11.842 -3.662 1.00 87.56 100 VAL A N 1
ATOM 758 C CA . VAL A 1 100 ? -14.754 -12.891 -3.850 1.00 87.56 100 VAL A CA 1
ATOM 759 C C . VAL A 1 100 ? -14.450 -14.110 -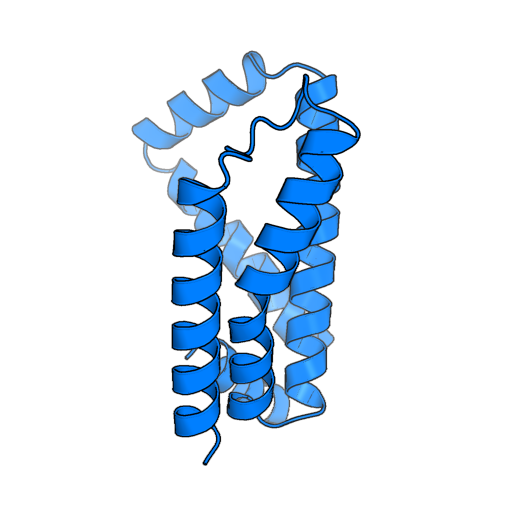2.980 1.00 87.56 100 VAL A C 1
ATOM 761 O O . VAL A 1 100 ? -15.334 -14.570 -2.255 1.00 87.56 100 VAL A O 1
ATOM 764 N N . ALA A 1 101 ? -13.208 -14.606 -2.993 1.00 87.75 101 ALA A N 1
ATOM 765 C CA . ALA A 1 101 ? -12.806 -15.748 -2.173 1.00 87.75 101 ALA A CA 1
ATOM 766 C C . ALA A 1 101 ? -13.000 -15.457 -0.677 1.00 87.75 101 ALA A C 1
ATOM 768 O O . ALA A 1 101 ? -13.674 -16.207 0.027 1.00 87.75 101 ALA A O 1
ATOM 769 N N . LEU A 1 102 ? -12.487 -14.325 -0.191 1.00 85.88 102 LEU A N 1
ATOM 770 C CA . LEU A 1 102 ? -12.610 -13.926 1.209 1.00 85.88 102 LEU A CA 1
ATOM 771 C C . LEU A 1 102 ? -14.054 -13.642 1.625 1.00 85.88 102 LEU A C 1
ATOM 773 O O . LEU A 1 102 ? -14.403 -13.925 2.767 1.00 85.88 102 LEU A O 1
ATOM 777 N N . SER A 1 103 ? -14.906 -13.132 0.734 1.00 86.50 103 SER A N 1
ATOM 778 C CA . SER A 1 103 ? -16.331 -12.959 1.050 1.00 86.50 103 SER A CA 1
ATOM 779 C C . SER A 1 103 ? -17.077 -14.282 1.147 1.00 86.50 103 SER A C 1
ATOM 781 O O . SER A 1 103 ? -18.028 -14.380 1.916 1.00 86.50 103 SER A O 1
ATOM 783 N N . HIS A 1 104 ? -16.642 -15.316 0.420 1.00 83.44 104 HIS A N 1
ATOM 784 C CA . HIS A 1 104 ? -17.197 -16.658 0.576 1.00 83.44 104 HIS A CA 1
ATOM 785 C C . HIS A 1 104 ? -16.717 -17.332 1.872 1.00 83.44 104 HIS A C 1
ATOM 787 O O . HIS A 1 104 ? -17.525 -17.920 2.587 1.00 83.44 104 HIS A O 1
ATOM 793 N N . LEU A 1 105 ? -15.425 -17.212 2.211 1.00 84.75 105 LEU A N 1
ATOM 794 C CA . LEU A 1 105 ? -14.853 -17.814 3.424 1.00 84.75 105 LEU A CA 1
ATOM 795 C C . LEU A 1 105 ? -15.230 -17.059 4.715 1.00 84.75 105 LEU A C 1
ATOM 797 O O . LEU A 1 105 ? -15.446 -17.681 5.753 1.00 84.75 105 LEU A O 1
ATOM 801 N N . TYR A 1 106 ? -15.319 -15.727 4.666 1.00 83.50 106 TYR A N 1
ATOM 802 C CA . TYR A 1 106 ? -15.541 -14.853 5.825 1.00 83.50 106 TYR A CA 1
ATOM 803 C C . TYR A 1 106 ? -16.608 -13.764 5.563 1.00 83.50 106 TYR A C 1
ATOM 805 O O . TYR A 1 106 ? -16.339 -12.569 5.744 1.00 83.50 106 TYR A O 1
ATOM 813 N N . PRO A 1 107 ? -17.864 -14.141 5.242 1.00 78.12 107 PRO A N 1
ATOM 814 C CA . PRO A 1 107 ? -18.937 -13.208 4.858 1.00 78.12 107 PRO A CA 1
ATOM 815 C C . PRO A 1 107 ? -19.336 -12.208 5.957 1.00 78.12 107 PRO A C 1
ATOM 817 O O . PRO A 1 107 ? -19.958 -11.180 5.688 1.00 78.12 107 PRO A O 1
ATOM 820 N N . LYS A 1 108 ? -18.994 -12.489 7.224 1.00 75.50 108 LYS A N 1
ATOM 821 C CA . LYS A 1 108 ? -19.221 -11.557 8.341 1.00 75.50 108 LYS A CA 1
ATOM 822 C C . LYS A 1 108 ? -18.256 -10.368 8.337 1.00 75.50 108 LYS A C 1
ATOM 824 O O . LYS A 1 108 ? -18.632 -9.310 8.836 1.00 75.50 108 LYS A O 1
ATOM 829 N N . PHE A 1 109 ? -17.046 -10.538 7.805 1.00 72.06 109 PHE A N 1
ATOM 830 C CA . PHE A 1 109 ? -15.998 -9.514 7.820 1.00 72.06 109 PHE A CA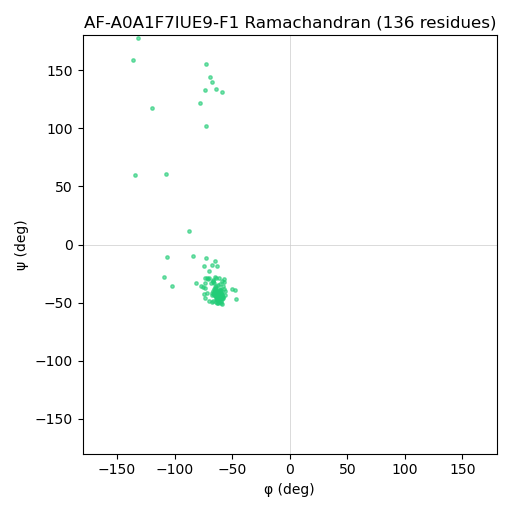 1
ATOM 831 C C . PHE A 1 109 ? -15.863 -8.799 6.476 1.00 72.06 109 PHE A C 1
ATOM 833 O O . PHE A 1 109 ? -15.617 -7.595 6.459 1.00 72.06 109 PHE A O 1
ATOM 840 N N . ILE A 1 110 ? -16.060 -9.514 5.363 1.00 71.25 110 ILE A N 1
ATOM 841 C CA . ILE A 1 110 ? -15.946 -8.958 4.013 1.00 71.25 110 ILE A CA 1
ATOM 842 C C . ILE A 1 110 ? -17.295 -9.106 3.314 1.00 71.25 110 ILE A C 1
ATOM 844 O O . ILE A 1 110 ? -17.807 -10.208 3.133 1.00 71.25 110 ILE A O 1
ATOM 848 N N . LYS A 1 111 ? -17.883 -7.958 2.969 1.00 71.94 111 LYS A N 1
ATOM 849 C CA . LYS A 1 111 ? -19.157 -7.848 2.253 1.00 71.94 111 LYS A CA 1
ATOM 850 C C . LYS A 1 111 ? -18.900 -7.388 0.821 1.00 71.94 111 LYS A C 1
ATOM 852 O O . LYS A 1 111 ? -19.333 -6.306 0.429 1.00 71.94 111 LYS A O 1
ATOM 857 N N . GLU A 1 112 ? -18.139 -8.168 0.059 1.00 75.06 112 GLU A N 1
ATOM 858 C CA . GLU A 1 112 ? -18.069 -7.958 -1.388 1.00 75.06 112 GLU A CA 1
ATOM 859 C C . GLU A 1 112 ? -19.465 -8.223 -1.973 1.00 75.06 112 GLU A C 1
ATOM 861 O O . GLU A 1 112 ? -20.113 -9.211 -1.624 1.00 75.06 112 GLU A O 1
ATOM 866 N N . ASP A 1 113 ? -19.956 -7.345 -2.850 1.00 76.00 113 ASP A N 1
ATOM 867 C CA . ASP A 1 113 ? -21.194 -7.614 -3.584 1.00 76.00 113 ASP A CA 1
ATOM 868 C C . ASP A 1 113 ? -20.933 -8.693 -4.649 1.00 76.00 113 ASP A C 1
ATOM 870 O O . ASP A 1 113 ? -20.351 -8.417 -5.701 1.00 76.00 113 ASP A O 1
ATOM 874 N N . ILE A 1 114 ? -21.347 -9.928 -4.341 1.00 78.44 114 ILE A N 1
ATOM 875 C CA . ILE A 1 114 ? -21.195 -11.126 -5.188 1.00 78.44 114 ILE A CA 1
ATOM 876 C C . ILE A 1 114 ? -22.375 -11.272 -6.173 1.00 78.44 114 ILE A C 1
ATOM 878 O O . ILE A 1 114 ? -22.547 -12.312 -6.808 1.00 78.44 114 ILE A O 1
ATOM 882 N N . ARG A 1 115 ? -23.237 -10.255 -6.329 1.00 84.44 115 ARG A N 1
ATOM 883 C CA . ARG A 1 115 ? -24.271 -10.291 -7.374 1.00 84.44 115 ARG A CA 1
ATOM 884 C C . ARG A 1 115 ? -23.612 -10.432 -8.744 1.00 84.44 115 ARG A C 1
ATOM 886 O O . ARG A 1 115 ? -22.712 -9.669 -9.090 1.00 84.44 115 ARG A O 1
ATOM 893 N N . MET A 1 116 ? -24.111 -11.370 -9.550 1.00 79.12 116 MET A N 1
ATOM 894 C CA . MET A 1 116 ? -23.567 -11.662 -10.884 1.00 79.12 116 MET A CA 1
ATOM 895 C C . MET A 1 116 ? -23.544 -10.431 -11.802 1.00 79.12 116 MET A C 1
ATOM 897 O O . MET A 1 116 ? -22.612 -10.272 -12.583 1.00 79.12 116 MET A O 1
ATOM 901 N N . SER A 1 117 ? -24.510 -9.516 -11.659 1.00 84.25 117 SER A N 1
ATOM 902 C CA . SER A 1 117 ? -24.518 -8.231 -12.371 1.00 84.25 117 SER A CA 1
ATOM 903 C C . SER A 1 117 ? -23.328 -7.344 -11.989 1.00 84.25 117 SER A C 1
ATOM 905 O O . SER A 1 117 ? -22.662 -6.786 -12.857 1.00 84.25 117 SER A O 1
ATOM 907 N N . THR A 1 118 ? -23.036 -7.235 -10.691 1.00 85.00 118 THR A N 1
ATOM 908 C CA . THR A 1 118 ? -21.950 -6.403 -10.159 1.00 85.00 118 THR A CA 1
ATOM 909 C C . THR A 1 118 ? -20.588 -7.016 -10.484 1.00 85.00 118 THR A C 1
ATOM 911 O O . THR A 1 118 ? -19.673 -6.307 -10.902 1.00 85.00 118 THR A O 1
ATOM 914 N N . LEU A 1 119 ? -20.458 -8.341 -10.363 1.00 86.81 119 LEU A N 1
ATOM 915 C CA . LEU A 1 119 ? -19.243 -9.066 -10.735 1.00 86.81 119 LEU A CA 1
ATOM 916 C C . LEU A 1 119 ? -18.956 -8.992 -12.236 1.00 86.81 119 LEU A C 1
ATOM 918 O O . LEU A 1 119 ? -17.812 -8.754 -12.611 1.00 86.81 119 LEU A O 1
ATOM 922 N N . GLY A 1 120 ? -19.975 -9.127 -13.090 1.00 86.56 120 GLY A N 1
ATOM 923 C CA . GLY A 1 120 ? -19.821 -9.001 -14.540 1.00 86.56 120 GLY A CA 1
ATOM 924 C C . GLY A 1 120 ? -19.254 -7.640 -14.948 1.00 86.56 120 GLY A C 1
ATOM 925 O O . GLY A 1 120 ? -18.286 -7.579 -15.703 1.00 86.56 120 GLY A O 1
ATOM 926 N N . ILE A 1 121 ? -19.788 -6.552 -14.378 1.00 90.19 121 ILE A N 1
ATOM 927 C CA . ILE A 1 121 ? -19.290 -5.191 -14.633 1.00 90.19 121 ILE A CA 1
ATOM 928 C C . ILE A 1 121 ? -17.840 -5.041 -14.159 1.00 90.19 121 ILE A C 1
ATOM 930 O O . ILE A 1 121 ? -17.004 -4.548 -14.914 1.00 90.19 121 ILE A O 1
ATOM 934 N N . LYS A 1 122 ? -17.511 -5.499 -12.941 1.00 87.69 122 LYS A N 1
ATOM 935 C CA . LYS A 1 122 ? -16.130 -5.442 -12.431 1.00 87.69 122 LYS A CA 1
ATOM 936 C C . LYS A 1 122 ? -15.162 -6.203 -13.341 1.00 87.69 122 LYS A C 1
ATOM 938 O O . LYS A 1 122 ? -14.096 -5.680 -13.652 1.00 87.69 122 LYS A O 1
ATOM 943 N N . SER A 1 123 ? -15.547 -7.386 -13.813 1.00 89.62 123 SER A N 1
ATOM 944 C CA . SER A 1 123 ? -14.740 -8.185 -14.739 1.00 89.62 123 SER A CA 1
ATOM 945 C C . SER A 1 123 ? -14.522 -7.479 -16.078 1.00 89.62 123 SER A C 1
ATOM 947 O O . SER A 1 123 ? -13.391 -7.437 -16.552 1.00 89.62 123 SER A O 1
ATOM 949 N N . ILE A 1 124 ? -15.556 -6.859 -16.662 1.00 92.94 124 ILE A N 1
ATOM 950 C CA . ILE A 1 124 ? -15.423 -6.078 -17.907 1.00 92.94 124 ILE A CA 1
ATOM 951 C C . ILE A 1 124 ? -14.459 -4.902 -17.708 1.00 92.94 124 ILE A C 1
ATOM 953 O O . ILE A 1 124 ? -13.566 -4.695 -18.529 1.00 92.94 124 ILE A O 1
ATOM 957 N N . CYS A 1 125 ? -14.584 -4.164 -16.602 1.00 91.00 125 CYS A N 1
ATOM 958 C CA . CYS A 1 125 ? -13.667 -3.071 -16.278 1.00 91.00 125 CYS A CA 1
ATOM 959 C C . CYS A 1 125 ? -12.218 -3.557 -16.140 1.00 91.00 125 CYS A C 1
ATOM 961 O O . CYS A 1 125 ? -11.303 -2.908 -16.637 1.00 91.00 125 CYS A O 1
ATOM 963 N N . ILE A 1 126 ? -12.003 -4.710 -15.503 1.00 91.19 126 ILE A N 1
ATOM 964 C CA . ILE A 1 126 ? -10.675 -5.318 -15.374 1.00 91.19 126 ILE A CA 1
ATOM 965 C C . ILE A 1 126 ? -10.116 -5.709 -16.745 1.00 91.19 126 ILE A C 1
ATOM 967 O O . ILE A 1 126 ? -8.956 -5.423 -17.022 1.00 91.19 126 ILE A O 1
ATOM 971 N N . VAL A 1 127 ? -10.927 -6.301 -17.626 1.00 91.81 127 VAL A N 1
ATOM 972 C CA . VAL A 1 127 ? -10.510 -6.618 -19.001 1.00 91.81 127 VAL A CA 1
ATOM 973 C C . VAL A 1 127 ? -10.113 -5.348 -19.755 1.00 91.81 127 VAL A C 1
ATOM 975 O O . VAL A 1 127 ? -9.061 -5.330 -20.388 1.00 91.81 127 VAL A O 1
ATOM 978 N N . LEU A 1 128 ? -10.884 -4.262 -19.634 1.00 92.25 128 LEU A N 1
ATOM 979 C CA . LEU A 1 128 ? -10.532 -2.967 -20.229 1.00 92.25 128 LEU A CA 1
ATOM 980 C C . LEU A 1 128 ? -9.205 -2.418 -19.688 1.00 92.25 128 LEU A C 1
ATOM 982 O O . LEU A 1 128 ? -8.392 -1.922 -20.466 1.00 92.25 128 LEU A O 1
ATOM 986 N N . ILE A 1 129 ? -8.958 -2.543 -18.379 1.00 90.19 129 ILE A N 1
ATOM 987 C CA . ILE A 1 129 ? -7.678 -2.162 -17.767 1.00 90.19 129 ILE A CA 1
ATOM 988 C C . ILE A 1 129 ? -6.533 -2.990 -18.361 1.00 90.19 129 ILE A C 1
ATOM 990 O O . ILE A 1 129 ? -5.520 -2.418 -18.752 1.00 90.19 129 ILE A O 1
ATOM 994 N N . ILE A 1 130 ? -6.693 -4.311 -18.485 1.00 88.12 130 ILE A N 1
ATOM 995 C CA . ILE A 1 130 ? -5.667 -5.200 -19.057 1.00 88.12 130 ILE A CA 1
ATOM 996 C C . ILE A 1 130 ? -5.380 -4.841 -20.518 1.00 88.12 130 ILE A C 1
ATOM 998 O O . ILE A 1 130 ? -4.218 -4.778 -20.909 1.00 88.12 130 ILE A O 1
ATOM 1002 N N . ILE A 1 131 ? -6.417 -4.560 -21.311 1.00 90.38 131 ILE A N 1
ATOM 1003 C CA . ILE A 1 131 ? -6.258 -4.110 -22.699 1.00 90.38 131 ILE A CA 1
ATOM 1004 C C . ILE A 1 131 ? -5.465 -2.799 -22.737 1.00 90.38 131 ILE A C 1
ATOM 1006 O O . ILE A 1 131 ? -4.501 -2.690 -23.491 1.00 90.38 131 ILE A O 1
ATOM 1010 N N . GLY A 1 132 ? -5.812 -1.826 -21.891 1.00 87.00 132 GLY A N 1
ATOM 1011 C CA . GLY A 1 132 ? -5.070 -0.568 -21.788 1.00 87.00 132 GLY A CA 1
ATOM 1012 C C . GLY A 1 132 ? -3.603 -0.775 -21.402 1.00 87.00 132 GLY A C 1
ATOM 1013 O O . GLY A 1 132 ? -2.718 -0.167 -21.993 1.00 87.00 132 GLY A O 1
ATOM 1014 N N . LEU A 1 133 ? -3.328 -1.680 -20.462 1.00 86.38 133 LEU A N 1
ATOM 1015 C CA . LEU A 1 133 ? -1.965 -2.034 -20.060 1.00 86.38 133 LEU A CA 1
ATOM 1016 C C . LEU A 1 133 ? -1.176 -2.702 -21.189 1.00 86.38 133 LEU A C 1
ATOM 1018 O O . LEU A 1 133 ? 0.007 -2.412 -21.346 1.00 86.38 133 LEU A O 1
ATOM 1022 N N . TYR A 1 134 ? -1.823 -3.554 -21.987 1.00 86.06 134 TYR A N 1
ATOM 1023 C CA . TYR A 1 134 ? -1.211 -4.169 -23.163 1.00 86.06 134 TYR A CA 1
ATOM 1024 C C . TYR A 1 134 ? -0.813 -3.118 -24.208 1.00 86.06 134 TYR A C 1
ATOM 1026 O O . TYR A 1 134 ? 0.300 -3.166 -24.722 1.00 86.06 134 TYR A O 1
ATOM 1034 N N . PHE A 1 135 ? -1.669 -2.121 -24.455 1.00 85.81 135 PHE A N 1
ATOM 1035 C CA . PHE A 1 135 ? -1.341 -0.994 -25.335 1.00 85.81 135 PHE A CA 1
ATOM 1036 C C . PHE A 1 135 ? -0.231 -0.090 -24.792 1.00 85.81 135 PHE A C 1
ATOM 1038 O O . PHE A 1 135 ? 0.505 0.476 -25.582 1.00 85.81 135 PHE A O 1
ATOM 1045 N N . ILE A 1 136 ? -0.114 0.071 -23.470 1.00 80.12 136 ILE A N 1
ATOM 1046 C CA . ILE A 1 136 ? 0.984 0.836 -22.850 1.00 80.12 136 ILE A CA 1
ATOM 1047 C C . ILE A 1 136 ? 2.319 0.083 -22.955 1.00 80.12 136 ILE A C 1
ATOM 1049 O O . ILE A 1 136 ? 3.382 0.699 -22.921 1.00 80.12 136 ILE A O 1
ATOM 1053 N N . TYR A 1 137 ? 2.267 -1.248 -23.000 1.00 74.31 137 TYR A N 1
ATOM 1054 C CA . TYR A 1 137 ? 3.452 -2.093 -23.089 1.00 74.31 137 TYR A CA 1
ATOM 1055 C C . TYR A 1 137 ? 4.059 -2.141 -24.502 1.00 74.31 137 TYR A C 1
ATOM 1057 O O . TYR A 1 137 ? 5.281 -2.242 -24.614 1.00 74.31 137 TYR A O 1
ATOM 1065 N N . ILE A 1 138 ? 3.214 -2.110 -25.538 1.00 75.88 138 ILE A N 1
ATOM 1066 C CA . ILE A 1 138 ? 3.604 -2.075 -26.960 1.00 75.88 138 ILE A CA 1
ATOM 1067 C C . ILE A 1 138 ? 4.128 -0.695 -27.362 1.00 75.88 138 ILE A C 1
ATOM 1069 O O . ILE A 1 138 ? 5.101 -0.670 -28.148 1.00 75.88 138 ILE A O 1
#